Protein AF-A0A292YFH2-F1 (afdb_monomer_lite)

InterPro domains:
  IPR010026 Phage holin, LL-H family [PF09682] (12-70)

Secondary structure (DSSP, 8-state):
---------HHHHHHHHHHHHHHHHHHHHH-TTS-HHHHHHHHHHHHHHHHHHTTPPP-HHHHHHHHHHHHHHHHHS-S-SS--

Radius of gyration: 13.9 Å; chains: 1; bounding box: 30×45×30 Å

Foldseek 3Di:
DDPPPLDDDPVLVVVLLVLLLVLLVCLVVVPVPDDDVVSLVSSLVSSVVVCVVVVHDDDSVVSSVSNVVSVCVVVVPPPPPDDD

pLDDT: mean 77.53, std 15.34, range [35.84, 91.56]

Structure (mmCIF, N/CA/C/O backbone):
data_AF-A0A292YFH2-F1
#
_entry.id   AF-A0A292YFH2-F1
#
loop_
_atom_site.group_PDB
_atom_site.id
_atom_site.type_symbol
_atom_site.label_atom_id
_atom_site.label_alt_id
_atom_site.label_comp_id
_atom_site.label_asym_id
_atom_site.label_entity_id
_atom_site.label_seq_id
_atom_site.pdbx_PDB_ins_code
_atom_site.Cartn_x
_atom_site.Cartn_y
_atom_site.Cartn_z
_atom_site.occupancy
_atom_site.B_iso_or_equiv
_atom_site.auth_seq_id
_atom_site.auth_comp_id
_atom_site.auth_asym_id
_atom_site.auth_atom_id
_atom_site.pdbx_PDB_model_num
ATOM 1 N N . MET A 1 1 ? 18.559 -20.531 -15.266 1.00 41.75 1 MET A N 1
ATOM 2 C CA . MET A 1 1 ? 17.634 -19.721 -14.447 1.00 41.75 1 MET A CA 1
ATOM 3 C C . MET A 1 1 ? 18.032 -18.264 -14.598 1.00 41.75 1 MET A C 1
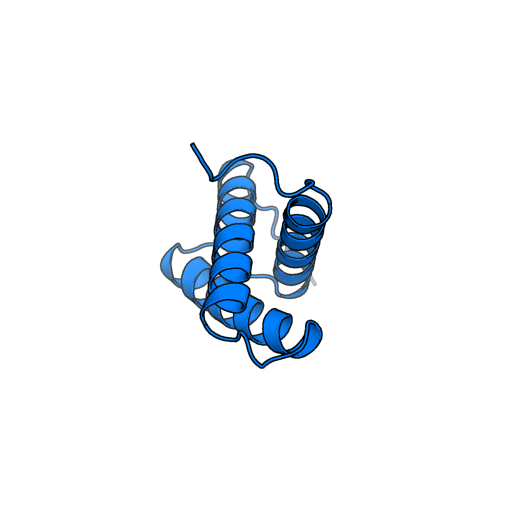ATOM 5 O O . MET A 1 1 ? 19.085 -17.891 -14.102 1.00 41.75 1 MET A O 1
ATOM 9 N N . GLY A 1 2 ? 17.272 -17.478 -15.361 1.00 43.75 2 GLY A N 1
ATOM 10 C CA . GLY A 1 2 ? 17.492 -16.035 -15.460 1.00 43.75 2 GLY A CA 1
ATOM 11 C C . GLY A 1 2 ? 16.753 -15.353 -14.320 1.00 43.75 2 GLY A C 1
ATOM 12 O O . GLY A 1 2 ? 15.535 -15.482 -14.227 1.00 43.75 2 GLY A O 1
ATOM 13 N N . ILE A 1 3 ? 17.476 -14.675 -13.436 1.00 50.25 3 ILE A N 1
ATOM 14 C CA . ILE A 1 3 ? 16.868 -13.799 -12.438 1.00 50.25 3 ILE A CA 1
ATOM 15 C C . ILE A 1 3 ? 16.380 -12.589 -13.237 1.00 50.25 3 ILE A C 1
ATOM 17 O O . ILE A 1 3 ? 17.171 -11.725 -13.605 1.00 50.25 3 ILE A O 1
ATOM 21 N N . LEU A 1 4 ? 15.105 -12.589 -13.633 1.00 51.31 4 LEU A N 1
ATOM 22 C CA . LEU A 1 4 ? 14.464 -11.419 -14.223 1.00 51.31 4 LEU A CA 1
ATOM 23 C C . LEU A 1 4 ? 14.390 -10.371 -13.122 1.00 51.31 4 LEU A C 1
ATOM 25 O O . LEU A 1 4 ? 13.438 -10.324 -12.348 1.00 51.31 4 LEU A O 1
ATOM 29 N N . SER A 1 5 ? 15.430 -9.557 -13.021 1.00 51.19 5 SER A N 1
ATOM 30 C CA . SER A 1 5 ? 15.397 -8.339 -12.241 1.00 51.19 5 SER A CA 1
ATOM 31 C C . SER A 1 5 ? 14.303 -7.469 -12.852 1.00 51.19 5 SER A C 1
ATOM 33 O O . SER A 1 5 ? 14.512 -6.81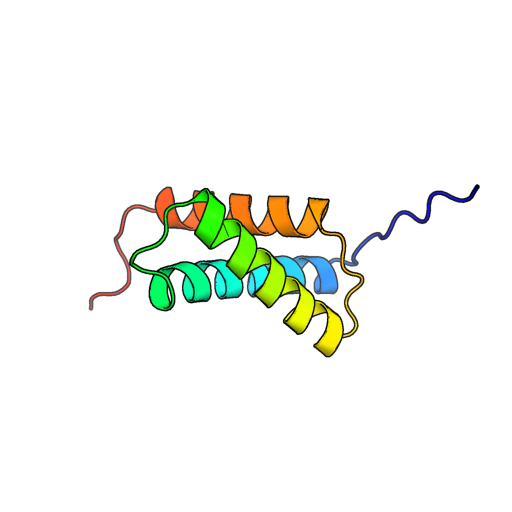7 -13.875 1.00 51.19 5 SER A O 1
ATOM 35 N N . THR A 1 6 ? 13.104 -7.500 -12.276 1.00 58.22 6 THR A N 1
ATOM 36 C CA . THR A 1 6 ? 11.997 -6.605 -12.616 1.00 58.22 6 THR A CA 1
ATOM 37 C C . THR A 1 6 ? 12.390 -5.198 -12.174 1.00 58.22 6 THR A C 1
ATOM 39 O O . THR A 1 6 ? 11.953 -4.680 -11.150 1.00 58.22 6 THR A O 1
ATOM 42 N N . HIS A 1 7 ? 13.323 -4.574 -12.887 1.00 64.44 7 HIS A N 1
ATOM 43 C CA . HIS A 1 7 ? 13.676 -3.183 -12.671 1.00 64.44 7 HIS A CA 1
ATOM 44 C C . HIS A 1 7 ? 12.500 -2.348 -13.160 1.00 64.44 7 HIS A C 1
ATOM 46 O O . HIS A 1 7 ? 12.248 -2.252 -14.359 1.00 64.44 7 HIS A O 1
ATOM 52 N N . LEU A 1 8 ? 11.755 -1.782 -12.211 1.00 70.88 8 LEU A N 1
ATOM 53 C CA . LEU A 1 8 ? 10.810 -0.731 -12.534 1.00 70.88 8 LEU A CA 1
ATOM 54 C C . LEU A 1 8 ? 11.636 0.446 -13.045 1.00 70.88 8 LEU A C 1
ATOM 56 O O . LEU A 1 8 ? 12.638 0.820 -12.433 1.00 70.88 8 LEU A O 1
ATOM 60 N N . ASN A 1 9 ? 11.244 1.010 -14.180 1.00 82.50 9 ASN A N 1
ATOM 61 C CA . ASN A 1 9 ? 11.814 2.287 -14.593 1.00 82.50 9 ASN A CA 1
ATOM 62 C C . ASN A 1 9 ? 11.355 3.396 -13.625 1.00 82.50 9 ASN A C 1
ATOM 64 O O . ASN A 1 9 ? 10.405 3.207 -12.864 1.00 82.50 9 ASN A O 1
ATOM 68 N N . ALA A 1 10 ? 12.003 4.564 -13.661 1.00 83.69 10 ALA A N 1
ATOM 69 C CA . ALA A 1 10 ? 11.709 5.661 -12.732 1.00 83.69 10 ALA A CA 1
ATOM 70 C C . ALA A 1 10 ? 10.210 6.021 -12.678 1.00 83.69 10 ALA A C 1
ATOM 72 O O . ALA A 1 10 ? 9.660 6.216 -11.600 1.00 83.69 10 ALA A O 1
ATOM 73 N N . ARG A 1 11 ? 9.524 5.999 -13.829 1.00 84.12 11 ARG A N 1
ATOM 74 C CA . ARG A 1 11 ? 8.084 6.274 -13.932 1.00 84.12 11 ARG A CA 1
ATOM 75 C C . ARG A 1 11 ? 7.224 5.182 -13.292 1.00 84.12 11 ARG A C 1
ATOM 77 O O . ARG A 1 11 ? 6.217 5.474 -12.660 1.00 84.12 11 ARG A O 1
ATOM 84 N N . GLN A 1 12 ? 7.591 3.916 -13.468 1.00 85.44 12 GLN A N 1
ATOM 85 C CA . GLN A 1 12 ? 6.899 2.790 -12.841 1.00 85.44 12 GLN A CA 1
ATOM 86 C C . GLN A 1 12 ? 7.128 2.762 -11.328 1.00 85.44 12 GLN A C 1
ATOM 88 O O . GLN A 1 12 ? 6.212 2.418 -10.590 1.00 85.44 12 GLN A O 1
ATOM 93 N N . GLN A 1 13 ? 8.324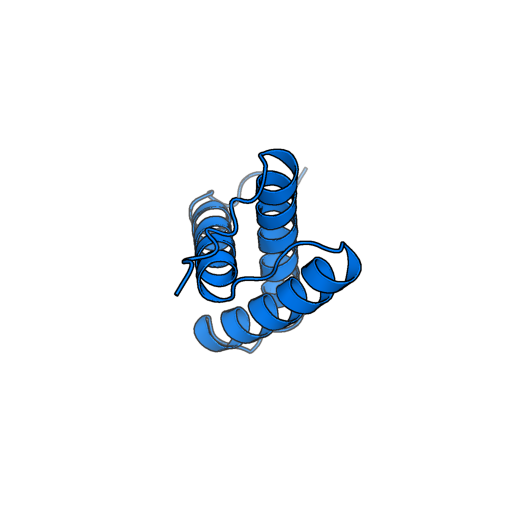 3.142 -10.872 1.00 86.06 13 GLN A N 1
ATOM 94 C CA . GLN A 1 13 ? 8.634 3.255 -9.451 1.00 86.06 13 GLN A CA 1
ATOM 95 C C . GLN A 1 13 ? 7.847 4.398 -8.803 1.00 86.06 13 GLN A C 1
ATOM 97 O O . GLN A 1 13 ? 7.202 4.176 -7.786 1.00 86.06 13 GLN A O 1
ATOM 102 N N . GLU A 1 14 ? 7.825 5.579 -9.420 1.00 87.62 14 GLU A N 1
ATOM 103 C CA . GLU A 1 14 ? 7.009 6.709 -8.959 1.00 87.62 14 GLU A CA 1
ATOM 104 C C . GLU A 1 14 ? 5.522 6.332 -8.899 1.00 87.62 14 GLU A C 1
ATOM 106 O O . GLU A 1 14 ? 4.837 6.595 -7.913 1.00 87.62 14 GLU A O 1
ATOM 111 N N . MET A 1 15 ? 5.022 5.634 -9.921 1.00 88.88 15 MET A N 1
ATOM 112 C CA . MET A 1 15 ? 3.637 5.171 -9.943 1.00 88.88 15 MET A CA 1
ATOM 113 C C . MET A 1 15 ? 3.351 4.125 -8.859 1.00 88.88 15 MET A C 1
ATOM 115 O O . MET A 1 15 ? 2.277 4.159 -8.265 1.00 88.88 15 MET A O 1
ATOM 119 N N . LEU A 1 16 ? 4.298 3.230 -8.563 1.00 87.75 16 LEU A N 1
ATOM 120 C CA . LEU A 1 16 ? 4.184 2.285 -7.451 1.00 87.75 16 LEU A CA 1
ATOM 121 C C . LEU A 1 16 ? 4.117 3.016 -6.102 1.00 87.75 16 LEU A C 1
ATOM 123 O O . LEU A 1 16 ? 3.289 2.666 -5.268 1.00 87.75 16 LEU A O 1
ATOM 127 N N . GLU A 1 17 ? 4.950 4.038 -5.895 1.00 88.25 17 GLU A N 1
ATOM 128 C CA . GLU A 1 17 ? 4.943 4.844 -4.667 1.00 88.25 17 GLU A CA 1
ATOM 129 C C . GLU A 1 17 ? 3.630 5.625 -4.501 1.00 88.25 17 GLU A C 1
ATOM 131 O O . GLU A 1 17 ? 3.065 5.662 -3.406 1.00 88.25 17 GLU A O 1
ATOM 136 N N . LEU A 1 18 ? 3.095 6.195 -5.586 1.00 90.19 18 LEU A N 1
ATOM 137 C CA . LEU A 1 18 ? 1.788 6.860 -5.579 1.00 90.19 18 LEU A CA 1
ATOM 138 C C . LEU A 1 18 ? 0.660 5.885 -5.225 1.00 90.19 18 LEU A C 1
ATOM 140 O O . LEU A 1 18 ? -0.145 6.170 -4.338 1.00 90.19 18 LEU A O 1
ATOM 144 N N . LEU A 1 19 ? 0.640 4.718 -5.872 1.00 90.00 19 LEU A N 1
ATOM 145 C CA . LEU A 1 19 ? -0.338 3.6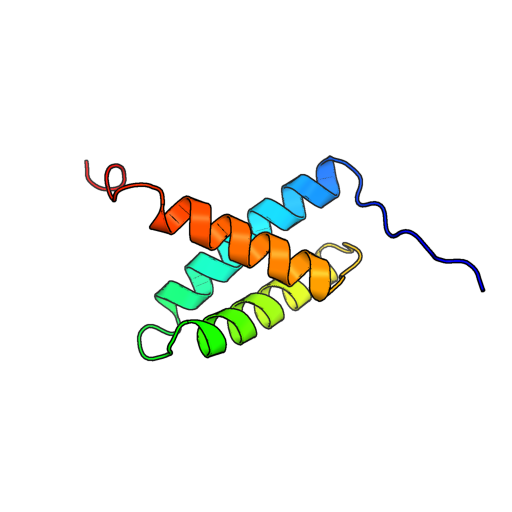73 -5.586 1.00 90.00 19 LEU A CA 1
ATOM 146 C C . LEU A 1 19 ? -0.211 3.149 -4.152 1.00 90.00 19 LEU A C 1
ATOM 148 O O . LEU A 1 19 ? -1.219 2.821 -3.541 1.00 90.00 19 LEU A O 1
ATOM 152 N N . ALA A 1 20 ? 0.998 3.089 -3.592 1.00 88.25 20 ALA A N 1
ATOM 153 C CA . ALA A 1 20 ? 1.222 2.647 -2.218 1.00 88.25 20 ALA A CA 1
ATOM 154 C C . ALA A 1 20 ? 0.646 3.625 -1.190 1.00 88.25 20 ALA A C 1
ATOM 156 O O . ALA A 1 20 ? 0.023 3.198 -0.216 1.00 88.25 20 ALA A O 1
ATOM 157 N N . ARG A 1 21 ? 0.782 4.934 -1.432 1.00 89.12 21 ARG A N 1
ATOM 158 C CA . ARG A 1 21 ? 0.131 5.971 -0.615 1.00 89.12 21 ARG A CA 1
ATOM 159 C C . ARG A 1 21 ? -1.390 5.896 -0.717 1.00 89.12 21 ARG A C 1
ATOM 161 O O . ARG A 1 21 ? -2.074 6.006 0.297 1.00 89.12 21 ARG A O 1
ATOM 168 N N . GLU A 1 22 ? -1.910 5.677 -1.921 1.00 89.12 22 GLU A N 1
ATOM 169 C CA . GLU A 1 22 ? -3.344 5.494 -2.156 1.00 89.12 22 GLU A CA 1
ATOM 170 C C . GLU A 1 22 ? -3.876 4.240 -1.451 1.00 89.12 22 GLU A C 1
ATOM 172 O O . GLU A 1 22 ? -4.883 4.312 -0.753 1.00 89.12 22 GLU A O 1
ATOM 177 N N . ALA A 1 23 ? -3.166 3.116 -1.558 1.00 87.69 23 ALA A N 1
ATOM 178 C CA . ALA A 1 23 ? -3.504 1.860 -0.900 1.00 87.69 23 ALA A CA 1
ATOM 179 C C . ALA A 1 23 ? -3.526 1.996 0.627 1.00 87.69 23 ALA A C 1
ATOM 181 O O . ALA A 1 23 ? -4.437 1.494 1.284 1.00 87.69 23 ALA A O 1
ATOM 182 N N . TYR A 1 24 ? -2.551 2.711 1.191 1.00 84.56 24 TYR A N 1
ATOM 183 C CA . TYR A 1 24 ? -2.521 3.022 2.615 1.00 84.56 24 TYR A CA 1
ATOM 184 C C . TYR A 1 24 ? -3.708 3.904 3.031 1.00 84.56 24 TYR A C 1
ATOM 186 O O . TYR A 1 24 ? -4.419 3.569 3.976 1.00 84.56 24 TYR A O 1
ATOM 194 N N . ALA A 1 25 ? -3.981 4.991 2.301 1.00 85.69 25 ALA A N 1
ATOM 195 C CA . ALA A 1 25 ? -5.117 5.868 2.586 1.00 85.69 25 ALA A CA 1
ATOM 196 C C . ALA A 1 25 ? -6.464 5.132 2.455 1.00 85.69 25 ALA A C 1
ATOM 198 O O . ALA A 1 25 ? -7.359 5.310 3.284 1.00 85.69 25 ALA A O 1
ATOM 199 N N . PHE A 1 26 ? -6.602 4.262 1.452 1.00 84.88 26 PHE A N 1
ATOM 200 C CA . PHE A 1 26 ? -7.753 3.377 1.302 1.00 84.88 26 PHE A CA 1
ATOM 201 C C . PHE A 1 26 ? -7.887 2.448 2.511 1.00 84.88 26 PHE A C 1
ATOM 203 O O . PHE A 1 26 ? -8.968 2.344 3.082 1.00 84.88 26 PHE A O 1
ATOM 210 N N . ALA A 1 27 ? -6.796 1.827 2.961 1.00 84.50 27 ALA A N 1
ATOM 211 C CA . ALA A 1 27 ? -6.838 0.934 4.111 1.00 84.50 27 ALA A CA 1
ATOM 212 C C . ALA A 1 27 ? -7.177 1.660 5.427 1.00 84.50 27 ALA A C 1
ATOM 214 O O . ALA A 1 27 ? -7.951 1.146 6.236 1.00 84.50 27 ALA A O 1
ATOM 215 N N . GLU A 1 28 ? -6.660 2.873 5.629 1.00 81.38 28 GLU A N 1
ATOM 216 C CA . GLU A 1 28 ? -6.974 3.705 6.796 1.00 81.38 28 GLU A CA 1
ATOM 217 C C . GLU A 1 28 ? -8.440 4.152 6.826 1.00 81.38 28 GLU A C 1
ATOM 219 O O . GLU A 1 28 ? -9.052 4.198 7.894 1.00 81.38 28 GLU A O 1
ATOM 224 N N . THR A 1 29 ? -9.017 4.452 5.660 1.00 82.38 29 THR A N 1
ATOM 225 C CA . THR A 1 29 ? -10.399 4.943 5.540 1.00 82.38 29 THR A CA 1
ATOM 226 C C . THR A 1 29 ? -11.435 3.822 5.518 1.00 82.38 29 THR A C 1
ATOM 228 O O . T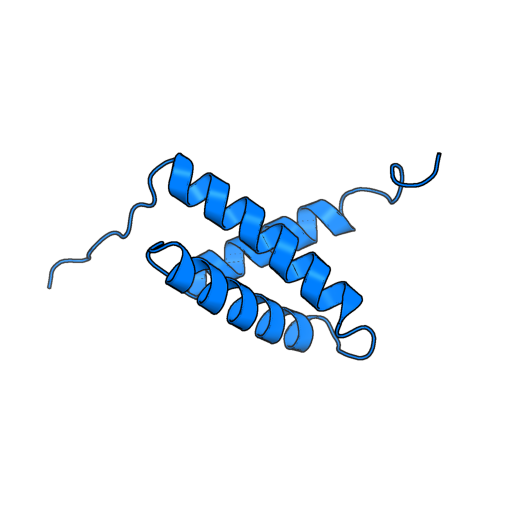HR A 1 29 ? -12.462 3.931 6.188 1.00 82.38 29 THR A O 1
ATOM 231 N N . ALA A 1 30 ? -11.179 2.738 4.786 1.00 79.69 30 ALA A N 1
ATOM 232 C CA . ALA A 1 30 ? -12.107 1.620 4.633 1.00 79.69 30 ALA A CA 1
ATOM 233 C C . ALA A 1 30 ? -12.097 0.674 5.842 1.00 79.69 30 ALA A C 1
ATOM 235 O O . ALA A 1 30 ? -13.134 0.111 6.189 1.00 79.69 30 ALA A O 1
ATOM 236 N N . TYR A 1 31 ? -10.950 0.522 6.514 1.00 78.50 31 TYR A N 1
ATOM 237 C CA . TYR A 1 31 ? -10.765 -0.468 7.577 1.00 78.50 31 TYR A CA 1
ATOM 238 C C . TYR A 1 31 ? -10.377 0.164 8.912 1.00 78.50 31 TYR A C 1
ATOM 240 O O . TYR A 1 31 ? -9.427 -0.256 9.570 1.00 78.50 31 TYR A O 1
ATOM 248 N N . THR A 1 32 ? -11.148 1.152 9.361 1.00 74.50 32 THR A N 1
ATOM 249 C CA . THR A 1 32 ? -10.926 1.856 10.640 1.00 74.50 32 THR A CA 1
ATOM 250 C C . THR A 1 32 ? -10.903 0.934 11.868 1.00 74.50 32 THR A C 1
ATOM 252 O O . THR A 1 32 ? -10.308 1.282 12.885 1.00 74.50 32 THR A O 1
ATOM 255 N N . GLN A 1 33 ? -11.522 -0.247 11.772 1.00 75.75 33 GLN A N 1
ATOM 256 C CA . GLN A 1 33 ? -11.604 -1.247 12.842 1.00 75.75 33 GLN A CA 1
ATOM 257 C C . GLN A 1 33 ? -10.469 -2.284 12.819 1.00 75.75 33 GLN A C 1
ATOM 259 O O . GLN A 1 33 ? -10.277 -2.986 13.813 1.00 75.75 33 GLN A O 1
ATOM 264 N N . LEU A 1 34 ? -9.721 -2.390 11.715 1.00 76.31 34 LEU A N 1
ATOM 265 C CA . LEU A 1 34 ? -8.638 -3.363 11.568 1.00 76.31 34 LEU A CA 1
ATOM 266 C C . LEU A 1 34 ? -7.318 -2.816 12.110 1.00 76.31 34 LEU A C 1
ATOM 268 O O . LEU A 1 34 ? -7.060 -1.607 12.100 1.00 76.31 34 LEU A O 1
ATOM 272 N N . LYS A 1 35 ? -6.451 -3.720 12.575 1.00 72.50 35 LYS A N 1
ATOM 273 C CA . LYS A 1 35 ? -5.121 -3.349 13.077 1.00 72.50 35 LYS A CA 1
ATOM 274 C C . LYS A 1 35 ? -4.073 -3.449 11.974 1.00 72.50 35 LYS A C 1
ATOM 276 O O . LYS A 1 35 ? -4.247 -4.150 10.985 1.00 72.50 35 LYS A O 1
ATOM 281 N N . GLY A 1 36 ? -2.959 -2.747 12.171 1.00 70.88 36 GLY A N 1
ATOM 282 C CA . GLY A 1 36 ? -1.912 -2.491 11.176 1.00 70.88 36 GLY A CA 1
ATOM 283 C C . GLY A 1 36 ? -1.566 -3.620 10.194 1.00 70.88 36 GLY A C 1
ATOM 284 O O . GLY A 1 36 ? -1.477 -3.374 8.997 1.00 70.88 36 GLY A O 1
ATOM 285 N N . HIS A 1 37 ? -1.412 -4.862 10.664 1.00 73.50 37 HIS A N 1
ATOM 286 C CA . HIS A 1 37 ? -1.061 -5.995 9.796 1.00 73.50 37 HIS A CA 1
ATOM 287 C C . HIS A 1 37 ? -2.209 -6.435 8.866 1.00 73.50 37 HIS A C 1
ATOM 289 O O . HIS A 1 37 ? -1.974 -6.812 7.722 1.00 73.50 37 HIS A O 1
ATOM 295 N N . GLU A 1 38 ? -3.456 -6.359 9.331 1.00 77.81 38 GLU A N 1
ATOM 296 C CA . GLU A 1 38 ? -4.643 -6.674 8.525 1.00 77.81 38 GLU A CA 1
ATOM 297 C C . GLU A 1 38 ? -4.894 -5.573 7.487 1.00 77.81 38 GLU A C 1
ATOM 299 O O . GLU A 1 38 ? -5.145 -5.859 6.317 1.00 77.81 38 GLU A O 1
ATOM 304 N N . LYS A 1 39 ? -4.712 -4.305 7.884 1.00 80.81 39 LYS A N 1
ATOM 305 C CA . LYS A 1 39 ? -4.746 -3.155 6.967 1.00 80.81 39 LYS A CA 1
ATOM 306 C C . LYS A 1 39 ? -3.695 -3.267 5.863 1.00 80.81 39 LYS A C 1
ATOM 308 O O . LYS A 1 39 ? -3.996 -2.990 4.705 1.00 80.81 39 LYS A O 1
ATOM 313 N N . LEU A 1 40 ? -2.485 -3.711 6.209 1.00 82.88 40 LEU A N 1
ATOM 314 C CA . LEU A 1 40 ? -1.405 -3.922 5.248 1.00 82.88 40 LEU A CA 1
ATOM 315 C C . LEU A 1 40 ? -1.776 -4.972 4.192 1.00 82.88 40 LEU A C 1
ATOM 317 O O . LEU A 1 40 ? -1.487 -4.768 3.017 1.00 82.88 40 LEU A O 1
ATOM 321 N N . SER A 1 41 ? -2.445 -6.059 4.590 1.00 87.31 41 SER A N 1
ATOM 322 C CA . SER A 1 41 ? -2.917 -7.079 3.644 1.00 87.31 41 SER A CA 1
ATOM 323 C C . SER A 1 41 ? -3.904 -6.488 2.637 1.00 87.31 41 SER A C 1
ATOM 325 O O . SER A 1 41 ? -3.729 -6.655 1.436 1.00 87.31 41 SER A O 1
ATOM 327 N N . HIS A 1 42 ? -4.886 -5.713 3.101 1.00 87.00 42 HIS A N 1
ATOM 328 C CA . HIS A 1 42 ? -5.851 -5.077 2.204 1.00 87.00 42 HIS A CA 1
ATOM 329 C C . HIS A 1 42 ? -5.232 -3.994 1.312 1.00 87.00 42 HIS A C 1
ATOM 331 O O . HIS A 1 42 ? -5.632 -3.841 0.157 1.00 87.00 42 HIS A O 1
ATOM 337 N N . ALA A 1 43 ? -4.243 -3.253 1.819 1.00 87.94 43 ALA A N 1
ATOM 338 C CA . ALA A 1 43 ? -3.478 -2.309 1.011 1.00 87.94 43 ALA A CA 1
ATOM 339 C C . ALA A 1 43 ? -2.692 -3.031 -0.099 1.00 87.94 43 ALA A C 1
ATOM 341 O O . ALA A 1 43 ? -2.643 -2.550 -1.230 1.00 87.94 43 ALA A O 1
ATOM 342 N N . LEU A 1 44 ? -2.114 -4.200 0.191 1.00 89.31 44 LEU A N 1
ATOM 343 C CA . LEU A 1 44 ? -1.423 -5.019 -0.808 1.00 89.31 44 LEU A CA 1
ATOM 344 C C . LEU A 1 44 ? -2.372 -5.513 -1.901 1.00 89.31 44 LEU A C 1
ATOM 346 O O . LEU A 1 44 ? -2.043 -5.370 -3.078 1.00 89.31 44 LEU A O 1
ATOM 350 N N . ASP A 1 45 ? -3.550 -6.012 -1.525 1.00 90.56 45 ASP A N 1
ATOM 351 C CA . ASP A 1 45 ? -4.565 -6.471 -2.481 1.00 90.56 45 ASP A CA 1
ATOM 352 C C . ASP A 1 45 ? -5.023 -5.324 -3.400 1.00 90.56 45 ASP A C 1
ATOM 354 O O . ASP A 1 45 ? -5.137 -5.484 -4.620 1.00 90.56 45 ASP A O 1
ATOM 358 N N . TYR A 1 46 ? -5.230 -4.131 -2.827 1.00 89.19 46 TYR A N 1
ATOM 359 C CA . TYR A 1 46 ? -5.566 -2.930 -3.593 1.00 89.19 46 TYR A CA 1
ATOM 360 C C . TYR A 1 46 ? -4.444 -2.549 -4.567 1.00 89.19 46 TYR A C 1
ATOM 362 O O . TYR A 1 46 ? -4.694 -2.291 -5.748 1.00 89.19 46 TYR A O 1
ATOM 370 N N . LEU A 1 47 ? -3.196 -2.546 -4.091 1.00 89.88 47 LEU A N 1
ATOM 371 C CA . LEU A 1 47 ? -2.029 -2.218 -4.905 1.00 89.88 47 LEU A CA 1
ATOM 372 C C . LEU A 1 47 ? -1.851 -3.203 -6.062 1.00 89.88 47 LEU A C 1
ATOM 374 O O . LEU A 1 47 ? -1.541 -2.780 -7.174 1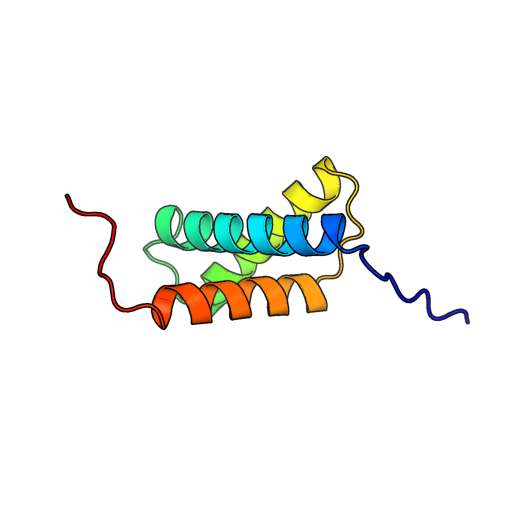.00 89.88 47 LEU A O 1
ATOM 378 N N . GLU A 1 48 ? -2.057 -4.499 -5.821 1.00 91.44 48 GLU A N 1
ATOM 379 C CA . GLU A 1 48 ? -1.980 -5.528 -6.858 1.00 91.44 48 GLU A CA 1
ATOM 380 C C . GLU A 1 48 ? -3.012 -5.277 -7.956 1.00 91.44 48 GLU A C 1
ATOM 382 O O . GLU A 1 48 ? -2.668 -5.274 -9.143 1.00 91.44 48 GLU A O 1
ATOM 387 N N . ALA A 1 49 ? -4.265 -5.021 -7.571 1.00 91.56 49 ALA A N 1
ATOM 388 C CA . ALA A 1 49 ? -5.331 -4.733 -8.520 1.00 91.56 49 ALA A CA 1
ATOM 389 C C . ALA A 1 49 ? -4.986 -3.511 -9.388 1.00 91.56 49 ALA A C 1
ATOM 391 O O . ALA A 1 49 ? -5.082 -3.571 -10.616 1.00 91.56 49 ALA A O 1
ATOM 392 N N . GLN A 1 50 ? -4.503 -2.429 -8.772 1.00 90.25 50 GLN A N 1
ATOM 393 C CA . GLN A 1 50 ? -4.117 -1.209 -9.486 1.00 90.25 50 GLN A CA 1
ATOM 394 C C . GLN A 1 50 ? -2.884 -1.400 -10.377 1.00 90.25 50 GLN A C 1
ATOM 396 O O . GLN A 1 50 ? -2.860 -0.930 -11.518 1.00 90.25 50 GLN A O 1
ATOM 401 N N . ALA A 1 51 ? -1.865 -2.112 -9.891 1.00 87.12 51 ALA A N 1
ATOM 402 C CA . ALA A 1 51 ? -0.668 -2.428 -10.662 1.00 87.12 51 ALA A CA 1
ATOM 403 C C . ALA A 1 51 ? -1.022 -3.254 -11.905 1.00 87.12 51 ALA A C 1
ATOM 405 O O . ALA A 1 51 ? -0.579 -2.926 -13.008 1.00 87.12 51 ALA A O 1
ATOM 406 N N . ARG A 1 52 ? -1.895 -4.259 -11.750 1.00 88.56 52 ARG A N 1
ATOM 407 C CA . ARG A 1 52 ? -2.386 -5.097 -12.849 1.00 88.56 52 ARG A CA 1
ATOM 408 C C . ARG A 1 52 ? -3.165 -4.282 -13.882 1.00 88.56 52 ARG A C 1
ATOM 410 O O . ARG A 1 52 ? -2.900 -4.420 -15.074 1.00 88.56 52 ARG A O 1
ATOM 417 N N . LEU A 1 53 ? -4.063 -3.396 -13.443 1.00 88.56 53 LEU A N 1
ATOM 418 C CA . LEU A 1 53 ? -4.823 -2.506 -14.334 1.00 88.56 53 LEU A CA 1
ATOM 419 C C . LEU A 1 53 ? -3.921 -1.565 -15.143 1.00 88.56 53 LEU A C 1
ATOM 421 O O . LEU A 1 53 ? -4.230 -1.242 -16.288 1.00 88.56 53 LEU A O 1
ATOM 425 N N . LYS A 1 54 ? -2.800 -1.131 -14.563 1.00 84.38 54 LYS A N 1
ATOM 426 C CA . LYS A 1 54 ? -1.845 -0.212 -15.200 1.00 84.38 54 LYS A CA 1
ATOM 427 C C . LYS A 1 54 ? -0.703 -0.924 -15.937 1.00 84.38 54 LYS A C 1
ATOM 429 O O . LYS A 1 54 ? 0.195 -0.251 -16.441 1.00 84.38 54 LYS A O 1
ATOM 434 N N . GLY A 1 55 ? -0.715 -2.259 -16.000 1.00 84.69 55 GLY A N 1
ATOM 435 C CA . GLY A 1 55 ? 0.333 -3.053 -16.651 1.00 84.69 55 GLY A CA 1
ATOM 436 C C . GLY A 1 55 ? 1.707 -2.935 -15.980 1.00 84.69 55 GLY A C 1
ATOM 437 O O . GLY A 1 55 ? 2.734 -3.079 -16.642 1.00 84.69 55 GLY A O 1
ATOM 438 N N . ILE A 1 56 ? 1.743 -2.630 -14.681 1.00 83.31 56 ILE A N 1
ATOM 439 C CA . ILE A 1 56 ? 2.979 -2.552 -13.900 1.00 83.31 56 ILE A CA 1
ATOM 440 C C . ILE A 1 56 ? 3.338 -3.968 -13.431 1.00 83.31 56 ILE A C 1
ATOM 442 O O . ILE A 1 56 ? 2.475 -4.648 -12.870 1.00 83.31 56 ILE A O 1
ATOM 446 N N . PRO A 1 57 ? 4.593 -4.423 -13.610 1.00 82.12 57 PRO A N 1
ATOM 447 C CA . PRO A 1 57 ? 5.059 -5.664 -13.005 1.00 82.12 57 PRO A CA 1
ATOM 448 C C . PRO A 1 57 ? 4.863 -5.619 -11.486 1.00 82.12 57 PRO A C 1
ATOM 450 O O . PRO A 1 57 ? 5.452 -4.777 -10.808 1.00 82.12 57 PRO A O 1
ATOM 453 N N . PHE A 1 58 ? 4.025 -6.512 -10.964 1.00 83.06 58 PHE A N 1
ATOM 454 C CA . PHE A 1 58 ? 3.749 -6.591 -9.536 1.00 83.06 58 PHE A CA 1
ATOM 455 C C . PHE A 1 58 ? 4.727 -7.547 -8.848 1.00 83.06 58 PHE A C 1
ATOM 457 O O . PHE A 1 58 ? 4.927 -8.678 -9.289 1.00 83.06 58 PHE A O 1
ATOM 464 N N . ASP A 1 59 ? 5.317 -7.079 -7.753 1.00 85.56 59 ASP A N 1
ATOM 465 C CA . ASP A 1 59 ? 6.150 -7.860 -6.845 1.00 85.56 59 ASP A CA 1
ATOM 466 C C . ASP A 1 59 ? 5.669 -7.570 -5.422 1.00 85.56 59 ASP A C 1
ATOM 468 O O . ASP A 1 59 ? 5.793 -6.442 -4.940 1.00 85.56 59 ASP A O 1
ATOM 472 N N . ALA A 1 60 ? 5.121 -8.589 -4.759 1.00 83.00 60 ALA A N 1
ATOM 473 C CA . ALA A 1 60 ? 4.545 -8.471 -3.425 1.00 83.00 60 ALA A CA 1
ATOM 474 C C . ALA A 1 60 ? 5.559 -7.972 -2.379 1.00 83.00 60 ALA A C 1
ATOM 476 O O . ALA A 1 60 ? 5.194 -7.209 -1.484 1.00 83.00 60 ALA A O 1
ATOM 477 N N . ALA A 1 61 ? 6.839 -8.345 -2.499 1.00 86.25 61 ALA A N 1
ATOM 478 C CA . ALA A 1 61 ? 7.871 -7.896 -1.567 1.00 86.25 61 ALA A CA 1
ATOM 479 C C . ALA A 1 61 ? 8.141 -6.392 -1.727 1.00 86.25 61 ALA A C 1
ATOM 481 O O . ALA A 1 61 ? 8.205 -5.660 -0.740 1.00 86.25 61 ALA A O 1
ATOM 482 N N . ARG A 1 62 ? 8.232 -5.905 -2.970 1.00 84.56 62 ARG A N 1
ATOM 483 C CA . ARG A 1 62 ? 8.409 -4.469 -3.254 1.00 84.56 62 ARG A CA 1
ATOM 484 C C . ARG A 1 62 ? 7.171 -3.648 -2.936 1.00 84.56 62 ARG A C 1
ATOM 486 O O . ARG A 1 62 ? 7.300 -2.554 -2.397 1.00 84.56 62 ARG A O 1
ATOM 493 N N . ALA A 1 63 ? 5.995 -4.177 -3.252 1.00 87.06 63 ALA A N 1
ATOM 494 C CA . ALA A 1 63 ? 4.707 -3.589 -2.910 1.00 87.06 63 ALA A CA 1
ATOM 495 C C . ALA A 1 63 ? 4.599 -3.346 -1.401 1.00 87.06 63 ALA A C 1
ATOM 497 O O . ALA A 1 63 ? 4.275 -2.241 -0.970 1.00 87.06 63 ALA A O 1
ATOM 498 N N . LYS A 1 64 ? 4.964 -4.356 -0.603 1.00 87.38 64 LYS A N 1
ATOM 499 C CA . LYS A 1 64 ? 4.980 -4.262 0.856 1.00 87.38 64 LYS A CA 1
ATOM 500 C C . LYS A 1 64 ? 5.933 -3.174 1.338 1.00 87.38 64 LYS A C 1
ATOM 502 O O . LYS A 1 64 ? 5.510 -2.312 2.096 1.00 87.38 64 LYS A O 1
ATOM 507 N N . ILE A 1 65 ? 7.170 -3.162 0.840 1.00 88.31 65 ILE A N 1
ATOM 508 C CA . ILE A 1 65 ? 8.161 -2.133 1.193 1.00 88.31 65 ILE A CA 1
ATOM 509 C C . ILE A 1 65 ? 7.655 -0.728 0.828 1.00 88.31 65 ILE A C 1
ATOM 511 O O . ILE A 1 65 ? 7.821 0.204 1.610 1.00 88.31 65 ILE A O 1
ATOM 515 N N . ALA A 1 66 ? 7.025 -0.560 -0.338 1.00 88.56 66 ALA A N 1
ATOM 516 C CA . ALA A 1 66 ? 6.482 0.726 -0.771 1.00 88.56 66 ALA A CA 1
ATOM 517 C C . ALA A 1 66 ? 5.334 1.204 0.135 1.00 88.56 66 ALA A C 1
ATOM 519 O O . ALA A 1 66 ? 5.291 2.382 0.489 1.00 88.56 66 ALA A O 1
ATOM 520 N N . ILE A 1 67 ? 4.440 0.300 0.551 1.00 87.56 67 ILE A N 1
ATOM 521 C CA . ILE A 1 67 ? 3.342 0.619 1.476 1.00 87.56 67 ILE A CA 1
ATOM 522 C C . ILE A 1 67 ? 3.877 0.921 2.879 1.00 87.56 67 ILE A C 1
ATOM 524 O O . ILE A 1 67 ? 3.473 1.911 3.479 1.00 87.56 67 ILE A O 1
ATOM 528 N N . GLU A 1 68 ? 4.816 0.128 3.395 1.00 86.81 68 GLU A N 1
ATOM 529 C CA . GLU A 1 68 ? 5.454 0.378 4.694 1.00 86.81 68 GLU A CA 1
ATOM 530 C C . GLU A 1 68 ? 6.205 1.717 4.701 1.00 86.81 68 GLU A C 1
ATOM 532 O O . GLU A 1 68 ? 6.095 2.482 5.657 1.00 86.81 68 GLU A O 1
ATOM 537 N N . LYS A 1 69 ? 6.905 2.053 3.611 1.00 87.25 69 LYS A N 1
ATOM 538 C CA . LYS A 1 69 ? 7.539 3.365 3.430 1.00 87.25 69 LYS A CA 1
ATOM 539 C C . LYS A 1 69 ? 6.503 4.491 3.430 1.00 87.25 69 LYS A C 1
ATOM 541 O O . LYS A 1 69 ? 6.688 5.469 4.146 1.00 87.25 69 LYS A O 1
ATOM 546 N N . ALA A 1 70 ? 5.412 4.350 2.676 1.00 86.00 70 ALA A N 1
ATOM 547 C CA . ALA A 1 70 ? 4.329 5.334 2.654 1.00 86.00 70 ALA A CA 1
ATOM 548 C C . ALA A 1 70 ? 3.700 5.523 4.043 1.00 86.00 70 ALA A C 1
ATOM 550 O O . ALA A 1 70 ? 3.422 6.647 4.453 1.00 86.00 70 ALA A O 1
ATOM 551 N N . TRP A 1 71 ? 3.533 4.436 4.792 1.00 83.38 71 TRP A N 1
ATOM 552 C CA . TRP A 1 71 ? 3.024 4.473 6.155 1.00 83.38 71 TRP A CA 1
ATOM 553 C C . TRP A 1 71 ? 3.978 5.224 7.093 1.00 83.38 71 TRP A C 1
ATOM 555 O O . TRP A 1 71 ? 3.548 6.123 7.810 1.00 83.38 71 TRP A O 1
ATOM 565 N N . LEU A 1 72 ? 5.280 4.927 7.041 1.00 83.44 72 LEU A N 1
ATOM 566 C CA . LEU A 1 72 ? 6.293 5.649 7.818 1.00 83.44 72 LEU A CA 1
ATOM 567 C C . LEU A 1 72 ? 6.354 7.138 7.455 1.00 83.44 72 LEU A C 1
ATOM 569 O O . LEU A 1 72 ? 6.512 7.971 8.343 1.00 83.44 72 LEU A O 1
ATOM 573 N N . GLU A 1 73 ? 6.209 7.485 6.176 1.00 82.69 73 GLU A N 1
ATOM 574 C CA . GLU A 1 73 ? 6.140 8.879 5.726 1.00 82.69 73 GLU A CA 1
ATOM 575 C C . GLU A 1 73 ? 4.899 9.594 6.277 1.00 82.69 73 GLU A C 1
ATOM 577 O O . GLU A 1 73 ? 5.006 10.739 6.706 1.00 82.69 73 GLU A O 1
ATOM 582 N N . ILE A 1 74 ? 3.736 8.936 6.304 1.00 77.69 74 ILE A N 1
ATOM 583 C CA . ILE A 1 74 ? 2.467 9.552 6.719 1.00 77.69 74 ILE A CA 1
ATOM 584 C C . ILE A 1 74 ? 2.322 9.622 8.246 1.00 77.69 74 ILE A C 1
ATOM 586 O O . ILE A 1 74 ? 1.929 10.664 8.764 1.00 77.69 74 ILE A O 1
ATOM 590 N N . GLU A 1 75 ? 2.666 8.561 8.980 1.00 73.56 75 GLU A N 1
ATOM 591 C CA . GLU A 1 75 ? 2.651 8.559 10.455 1.00 73.56 75 GLU A CA 1
ATOM 592 C C . GLU A 1 75 ? 3.830 9.342 11.047 1.00 73.56 75 GLU A C 1
ATOM 594 O O . GLU A 1 75 ? 3.707 9.957 12.106 1.00 73.56 75 GLU A O 1
ATOM 599 N N . GLY A 1 76 ? 4.981 9.332 10.367 1.00 63.88 76 GLY A N 1
ATOM 600 C CA . GLY A 1 76 ? 6.163 10.111 10.737 1.00 63.88 76 GLY A CA 1
ATOM 601 C C . GLY A 1 76 ? 6.055 11.595 10.374 1.00 63.88 76 GLY A C 1
ATOM 602 O O . GLY A 1 76 ? 6.780 12.415 10.942 1.00 63.88 76 GLY A O 1
ATOM 603 N N . MET A 1 77 ? 5.136 11.972 9.476 1.00 48.38 77 MET A N 1
ATOM 604 C CA . MET A 1 77 ? 4.730 13.363 9.293 1.00 48.38 77 MET A CA 1
ATOM 605 C C . MET A 1 77 ? 3.790 13.765 10.440 1.00 48.38 77 MET A C 1
ATOM 607 O O . MET A 1 77 ? 2.669 13.263 10.525 1.00 48.38 77 MET A O 1
ATOM 611 N N . PRO A 1 78 ? 4.176 14.704 11.329 1.00 39.03 78 PRO A N 1
ATOM 612 C CA . PRO A 1 78 ? 3.241 15.213 12.322 1.00 39.03 78 PRO A CA 1
ATOM 613 C C . PRO A 1 78 ? 2.026 15.791 11.591 1.00 39.03 78 PRO A C 1
ATOM 615 O O . PRO A 1 78 ? 2.203 16.613 10.694 1.00 39.03 78 PRO A O 1
ATOM 618 N N . LYS A 1 79 ? 0.813 15.373 11.989 1.00 44.84 79 LYS A N 1
ATOM 619 C CA . LYS A 1 79 ? -0.496 15.876 11.521 1.00 44.84 79 LYS A CA 1
ATOM 620 C C . LYS A 1 79 ? -0.555 17.411 11.545 1.00 44.84 79 LYS A C 1
ATOM 622 O O . LYS A 1 79 ? -1.091 18.023 12.463 1.00 44.84 79 LYS A O 1
ATOM 627 N N . ARG A 1 80 ? 0.009 18.056 10.536 1.00 43.22 80 ARG A N 1
ATOM 628 C CA . ARG A 1 80 ? -0.057 19.490 10.273 1.00 43.22 80 ARG A CA 1
ATOM 629 C C . ARG A 1 80 ? 0.008 19.640 8.769 1.00 43.22 80 ARG A C 1
ATOM 631 O O . ARG A 1 80 ? 1.100 19.817 8.262 1.00 43.22 80 ARG A O 1
ATOM 638 N N . LEU A 1 81 ? -1.132 19.504 8.088 1.00 47.03 81 LEU A N 1
ATOM 639 C CA . LEU A 1 81 ? -1.458 20.129 6.788 1.00 47.03 81 LEU A CA 1
ATOM 640 C C . LEU A 1 81 ? -2.635 19.410 6.109 1.00 47.03 81 LEU A C 1
ATOM 642 O O . LEU A 1 81 ? -2.495 18.941 4.994 1.00 47.03 81 LEU A O 1
ATOM 646 N N . GLN A 1 82 ? -3.801 19.336 6.760 1.00 46.28 82 GLN A N 1
ATOM 647 C CA . GLN A 1 82 ? -5.097 19.249 6.056 1.00 46.28 82 GLN A CA 1
ATOM 648 C C . GLN A 1 82 ? -6.229 19.917 6.857 1.00 46.28 82 GLN A C 1
ATOM 650 O O . GLN A 1 82 ? -7.361 19.455 6.853 1.00 46.28 82 GLN A O 1
ATOM 655 N N . GLN A 1 83 ? -5.937 21.008 7.569 1.00 42.09 83 GLN A N 1
ATOM 656 C CA . GLN A 1 83 ? -6.983 21.935 8.007 1.00 42.09 83 GLN A CA 1
ATOM 657 C C . GLN A 1 83 ? -6.451 23.363 7.928 1.00 42.09 83 GLN A C 1
ATOM 659 O O . GLN A 1 83 ? -5.825 23.842 8.875 1.00 42.09 83 GLN A O 1
ATOM 664 N N . ARG A 1 84 ? -6.660 24.004 6.776 1.00 35.84 84 ARG A N 1
ATOM 665 C CA . ARG A 1 84 ? -7.167 25.376 6.659 1.00 35.84 84 ARG A CA 1
ATOM 666 C C . ARG A 1 84 ? -7.371 25.770 5.206 1.00 35.84 84 ARG A C 1
ATOM 668 O O . ARG A 1 84 ? -6.457 25.495 4.404 1.00 35.84 84 ARG A O 1
#

Organism: NCBI:txid1348429

Sequence (84 aa):
MGILSTHLNARQQEMLELLAREAYAFAETAYTQLKGHEKLSHALDYLEAQARLKGIPFDAARAKIAIEKAWLEIEGMPKRLQQR